Protein AF-A0A7J7JLI8-F1 (afdb_monomer)

Mean predicted aligned error: 13.3 Å

InterPro domains:
  IPR003103 BAG domain [PF02179] (40-109)
  IPR003103 BAG domain [PS51035] (34-111)
  IPR003103 BAG domain [SM00264] (34-111)
  IPR036533 BAG domain superfamily [G3DSA:1.20.58.120] (8-114)
  IPR039773 Molecular chaperone regulator BAG [PTHR12329] (30-110)

Organism: Bugula neritina (NCBI:txid10212)

Solvent-accessible surface area (backbone atoms only — not comparable to full-atom values): 7300 Å² total; per-residue (Å²): 134,88,81,92,87,87,88,84,90,80,84,88,76,95,72,87,80,83,77,75,88,76,75,72,75,74,77,60,70,66,58,58,53,38,46,51,48,47,52,50,49,41,54,51,46,52,59,50,42,56,49,50,72,68,55,78,57,34,64,87,33,70,63,45,53,49,55,52,52,52,48,52,52,45,49,57,56,54,68,70,53,69,44,92,85,40,62,68,45,47,50,53,46,50,54,43,50,54,50,46,51,51,46,53,54,51,41,52,52,48,16,50,59,45,49,65,73,75,117

pLDDT: mean 78.74, std 17.45, range [41.69, 94.81]

Structure (mmCIF, N/CA/C/O backbone):
data_AF-A0A7J7JLI8-F1
#
_entry.id   AF-A0A7J7JLI8-F1
#
loop_
_atom_site.group_PDB
_atom_site.id
_atom_site.type_symbol
_atom_site.label_atom_id
_atom_site.label_alt_id
_atom_site.label_comp_id
_atom_site.label_asym_id
_atom_site.label_entity_id
_atom_site.label_seq_id
_atom_site.pdbx_PDB_ins_code
_atom_site.Cartn_x
_atom_site.Cartn_y
_atom_site.Cartn_z
_atom_site.occupancy
_atom_site.B_iso_or_equiv
_atom_site.auth_seq_id
_atom_site.auth_comp_id
_atom_site.auth_asym_id
_atom_site.auth_atom_id
_atom_site.pdbx_PDB_model_num
ATOM 1 N N . MET A 1 1 ? 28.205 -55.050 -54.079 1.00 43.22 1 MET A N 1
ATOM 2 C CA . MET A 1 1 ? 29.649 -55.220 -54.342 1.00 43.22 1 MET A CA 1
ATOM 3 C C . MET A 1 1 ? 30.210 -53.817 -54.492 1.00 43.22 1 MET A C 1
ATOM 5 O O . MET A 1 1 ? 29.745 -53.117 -55.373 1.00 43.22 1 MET A O 1
ATOM 9 N N . SER A 1 2 ? 30.802 -53.282 -53.419 1.00 45.66 2 SER A N 1
ATOM 10 C CA . SER A 1 2 ? 32.260 -53.042 -53.308 1.00 45.66 2 SER A CA 1
ATOM 11 C C . SER A 1 2 ? 32.659 -51.844 -54.190 1.00 45.66 2 SER A C 1
ATOM 13 O O . SER A 1 2 ? 32.397 -51.872 -55.378 1.00 45.66 2 SER A O 1
ATOM 15 N N . THR A 1 3 ? 33.231 -50.742 -53.711 1.00 51.56 3 THR A N 1
ATOM 16 C CA . THR A 1 3 ? 34.289 -50.604 -52.705 1.00 51.56 3 THR A CA 1
ATOM 17 C C . THR A 1 3 ? 34.315 -49.184 -52.135 1.00 51.56 3 THR A C 1
ATOM 19 O O . THR A 1 3 ? 34.326 -48.207 -52.879 1.00 51.56 3 THR A O 1
ATOM 22 N N . ASN A 1 4 ? 34.414 -49.096 -50.810 1.00 49.09 4 ASN A N 1
ATOM 23 C CA . ASN A 1 4 ? 34.958 -47.953 -50.086 1.00 49.09 4 ASN A CA 1
ATOM 24 C C . ASN A 1 4 ? 36.475 -47.886 -50.330 1.00 49.09 4 ASN A C 1
ATOM 26 O O . ASN A 1 4 ? 37.124 -48.919 -50.166 1.00 49.09 4 ASN A O 1
ATOM 30 N N . SER A 1 5 ? 37.030 -46.727 -50.700 1.00 54.22 5 SER A N 1
ATOM 31 C CA . SER A 1 5 ? 38.465 -46.393 -50.586 1.00 54.22 5 SER A CA 1
ATOM 32 C C . SER A 1 5 ? 38.720 -44.937 -50.994 1.00 54.22 5 SER A C 1
ATOM 34 O O . SER A 1 5 ? 38.726 -44.639 -52.184 1.00 54.22 5 SER A O 1
ATOM 36 N N . HIS A 1 6 ? 38.983 -44.047 -50.037 1.00 49.59 6 HIS A N 1
ATOM 37 C CA . HIS A 1 6 ? 40.325 -43.479 -49.840 1.00 49.59 6 HIS A CA 1
ATOM 38 C C . HIS A 1 6 ? 40.337 -42.438 -48.717 1.00 49.59 6 HIS A C 1
ATOM 40 O O . HIS A 1 6 ? 39.512 -41.534 -48.646 1.00 49.59 6 HIS A O 1
ATOM 46 N N . GLN A 1 7 ? 41.326 -42.618 -47.853 1.00 56.62 7 GLN A N 1
ATOM 47 C CA . GLN A 1 7 ? 41.725 -41.779 -46.739 1.00 56.62 7 GLN A CA 1
ATOM 48 C C . GLN A 1 7 ? 42.901 -40.896 -47.161 1.00 56.62 7 GLN A C 1
ATOM 50 O O . GLN A 1 7 ? 43.808 -41.428 -47.785 1.00 56.62 7 GLN A O 1
ATOM 55 N N . THR A 1 8 ? 42.898 -39.624 -46.753 1.00 53.34 8 THR A N 1
ATOM 56 C CA . THR A 1 8 ? 43.996 -38.780 -46.208 1.00 53.34 8 THR A CA 1
ATOM 57 C C . THR A 1 8 ? 43.318 -37.443 -45.834 1.00 53.34 8 THR A C 1
ATOM 59 O O . THR A 1 8 ? 42.377 -37.041 -46.504 1.00 53.34 8 THR A O 1
ATOM 62 N N . GLY A 1 9 ? 43.567 -36.722 -44.742 1.00 48.16 9 GLY A N 1
ATOM 63 C CA . GLY A 1 9 ? 44.773 -36.484 -43.959 1.00 48.16 9 GLY A CA 1
ATOM 64 C C . GLY A 1 9 ? 45.017 -34.965 -43.961 1.00 48.16 9 GLY A C 1
ATOM 65 O O . GLY A 1 9 ? 45.361 -34.432 -45.010 1.00 48.16 9 GLY A O 1
ATOM 66 N N . HIS A 1 10 ? 44.769 -34.289 -42.834 1.00 48.19 10 HIS A N 1
ATOM 67 C CA . HIS A 1 10 ? 45.325 -32.986 -42.400 1.00 48.19 10 HIS A CA 1
ATOM 68 C C . HIS A 1 10 ? 44.696 -32.687 -41.028 1.00 48.19 10 HIS A C 1
ATOM 70 O O . HIS A 1 10 ? 43.476 -32.641 -40.910 1.00 48.19 10 HIS A O 1
ATOM 76 N N . GLU A 1 11 ? 45.424 -32.839 -39.923 1.00 41.69 11 GLU A N 1
ATOM 77 C CA . GLU A 1 11 ? 46.405 -31.896 -39.352 1.00 41.69 11 GLU A CA 1
ATOM 78 C C . GLU A 1 11 ? 45.767 -30.597 -38.852 1.00 41.69 11 GLU A C 1
ATOM 80 O O . GLU A 1 11 ? 44.957 -29.960 -39.518 1.00 41.69 11 GLU A O 1
ATOM 85 N N . GLY A 1 12 ? 46.075 -30.298 -37.591 1.00 52.94 12 GLY A N 1
ATOM 86 C CA . GLY A 1 12 ? 45.293 -29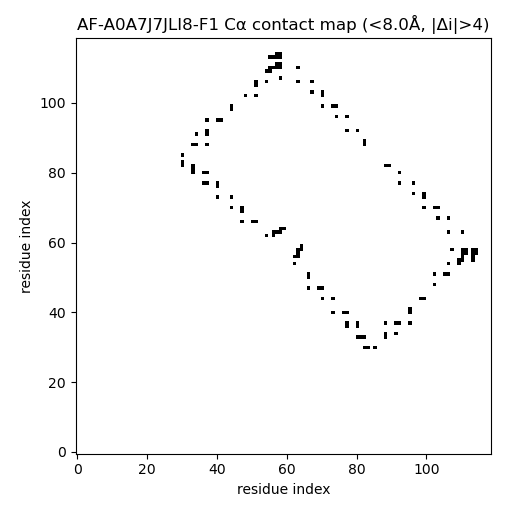.415 -36.751 1.00 52.94 12 GLY A CA 1
ATOM 87 C C . GLY A 1 12 ? 45.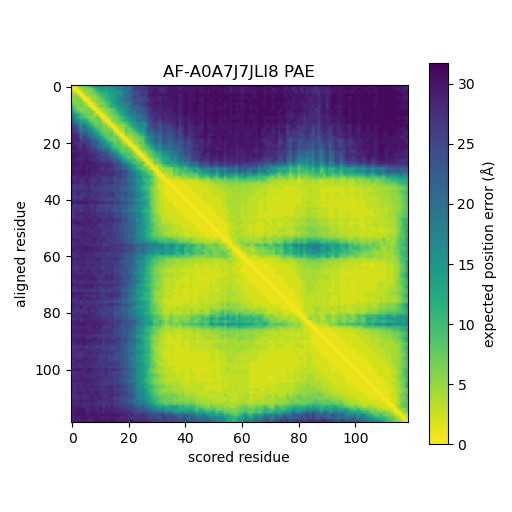495 -27.937 -37.026 1.00 52.94 12 GLY A C 1
ATOM 88 O O . GLY A 1 12 ? 46.573 -27.492 -37.398 1.00 52.94 12 GLY A O 1
ATOM 89 N N . THR A 1 13 ? 44.473 -27.175 -36.664 1.00 50.97 13 THR A N 1
ATOM 90 C CA . THR A 1 13 ? 44.632 -25.821 -36.148 1.00 50.97 13 THR A CA 1
ATOM 91 C C . THR A 1 13 ? 43.642 -25.654 -35.006 1.00 50.97 13 THR A C 1
ATOM 93 O O . THR A 1 13 ? 42.433 -25.555 -35.210 1.00 50.97 13 THR A O 1
ATOM 96 N N . ALA A 1 14 ? 44.166 -25.657 -33.783 1.00 58.16 14 ALA A N 1
ATOM 97 C CA . ALA A 1 14 ? 43.547 -24.899 -32.719 1.00 58.16 14 ALA A CA 1
ATOM 98 C C . ALA A 1 14 ? 43.646 -23.428 -33.137 1.00 58.16 14 ALA A C 1
ATOM 100 O O . ALA A 1 14 ? 44.741 -22.874 -33.139 1.00 58.16 14 ALA A O 1
ATOM 101 N N . ASP A 1 15 ? 42.530 -22.825 -33.534 1.00 45.28 15 ASP A N 1
ATOM 102 C CA . ASP A 1 15 ? 42.423 -21.374 -33.610 1.00 45.28 15 ASP A CA 1
ATOM 103 C C . ASP A 1 15 ? 41.055 -20.920 -33.094 1.00 45.28 15 ASP A C 1
ATOM 105 O O . ASP A 1 15 ? 40.007 -21.116 -33.703 1.00 45.28 15 ASP A O 1
ATOM 109 N N . SER A 1 16 ? 41.102 -20.409 -31.869 1.00 60.69 16 SER A N 1
ATOM 110 C CA . SER A 1 16 ? 40.588 -19.093 -31.506 1.00 60.69 16 SER A CA 1
ATOM 111 C C . SER A 1 16 ? 39.290 -18.642 -32.183 1.00 60.69 16 SER A C 1
ATOM 113 O O . SER A 1 16 ? 39.271 -17.946 -33.189 1.00 60.69 16 SER A O 1
ATOM 115 N N . SER A 1 17 ? 38.172 -18.879 -31.509 1.00 57.72 17 SER A N 1
ATOM 116 C CA . SER A 1 17 ? 37.056 -17.926 -31.522 1.00 57.72 17 SER A CA 1
ATOM 117 C C . SER A 1 17 ? 36.497 -17.800 -30.110 1.00 57.72 17 SER A C 1
ATOM 119 O O . SER A 1 17 ? 35.321 -17.999 -29.828 1.00 57.72 17 SER A O 1
ATOM 121 N N . SER A 1 18 ? 37.404 -17.463 -29.194 1.00 54.00 18 SER A N 1
ATOM 122 C CA . SER A 1 18 ? 37.072 -16.528 -28.131 1.00 54.00 18 SER A CA 1
ATOM 123 C C . SER A 1 18 ? 36.718 -15.224 -28.834 1.00 54.00 18 SER A C 1
ATOM 125 O O . SER A 1 18 ? 37.589 -14.686 -29.503 1.00 54.00 18 SER A O 1
ATOM 127 N N . LEU A 1 19 ? 35.480 -14.739 -28.742 1.00 51.44 19 LEU A N 1
ATOM 128 C CA . LEU A 1 19 ? 35.216 -13.565 -27.915 1.00 51.44 19 LEU A CA 1
ATOM 129 C C . LEU A 1 19 ? 33.792 -12.993 -28.071 1.00 51.44 19 LEU A C 1
ATOM 131 O O . LEU A 1 19 ? 33.382 -12.496 -29.110 1.00 51.44 19 LEU A O 1
ATOM 135 N N . ARG A 1 20 ? 33.123 -12.986 -26.911 1.00 55.59 20 ARG A N 1
ATOM 136 C CA . ARG A 1 20 ? 32.219 -11.940 -26.415 1.00 55.59 20 ARG A CA 1
ATOM 137 C C . ARG A 1 20 ? 30.790 -11.977 -26.951 1.00 55.59 20 ARG A C 1
ATOM 139 O O . ARG A 1 20 ? 30.400 -11.267 -27.865 1.00 55.59 20 ARG A O 1
ATOM 146 N N . THR A 1 21 ? 29.970 -12.709 -26.199 1.00 50.12 21 THR A N 1
ATOM 147 C CA . THR A 1 21 ? 28.639 -12.245 -25.805 1.00 50.12 21 THR A CA 1
ATOM 148 C C . THR A 1 21 ? 28.750 -10.821 -25.261 1.00 50.12 21 THR A C 1
ATOM 150 O O . THR A 1 21 ? 28.988 -10.610 -24.072 1.00 50.12 21 THR A O 1
ATOM 153 N N . GLU A 1 22 ? 28.592 -9.831 -26.129 1.00 50.19 22 GLU A N 1
ATOM 154 C CA . GLU A 1 22 ? 28.206 -8.490 -25.711 1.00 50.19 22 GLU A CA 1
ATOM 155 C C . GLU A 1 22 ? 26.700 -8.496 -25.440 1.00 50.19 22 GLU A C 1
ATOM 157 O O . GLU A 1 22 ? 25.908 -7.892 -26.154 1.00 50.19 22 GLU A O 1
ATOM 162 N N . SER A 1 23 ? 26.298 -9.160 -24.350 1.00 49.44 23 SER A N 1
ATOM 163 C CA . SER A 1 23 ? 25.187 -8.635 -23.559 1.00 49.44 23 SER A CA 1
ATOM 164 C C . SER A 1 23 ? 25.741 -7.412 -22.848 1.00 49.44 23 SER A C 1
ATOM 166 O O . SER A 1 23 ? 26.141 -7.460 -21.687 1.00 49.44 23 SER A O 1
ATOM 168 N N . GLY A 1 24 ? 25.839 -6.318 -23.603 1.00 47.44 24 GLY A N 1
ATOM 169 C CA . GLY A 1 24 ? 25.922 -4.988 -23.042 1.00 47.44 24 GLY A CA 1
ATOM 170 C C . GLY A 1 24 ? 24.616 -4.743 -22.309 1.00 47.44 24 GLY A C 1
ATOM 171 O O . GLY A 1 24 ? 23.676 -4.191 -22.875 1.00 47.44 24 GLY A O 1
ATOM 172 N N . SER A 1 25 ? 24.552 -5.184 -21.053 1.00 51.44 25 SER A N 1
ATOM 173 C CA . SER A 1 25 ? 23.662 -4.615 -20.053 1.00 51.44 25 SER A CA 1
ATOM 174 C C . SER A 1 25 ? 24.100 -3.162 -19.924 1.00 51.44 25 SER A C 1
ATOM 176 O O . SER A 1 25 ? 24.971 -2.819 -19.128 1.00 51.44 25 SER A O 1
ATOM 178 N N . ASN A 1 26 ? 23.595 -2.325 -20.828 1.00 53.56 26 ASN A N 1
ATOM 179 C CA . ASN A 1 26 ? 23.722 -0.889 -20.750 1.00 53.56 26 ASN A CA 1
ATOM 180 C C . ASN A 1 26 ? 22.997 -0.501 -19.466 1.00 53.56 26 ASN A C 1
ATOM 182 O O . ASN A 1 26 ? 21.769 -0.461 -19.427 1.00 53.56 26 ASN A O 1
ATOM 186 N N . VAL A 1 27 ? 23.775 -0.360 -18.399 1.00 52.91 27 VAL A N 1
ATOM 187 C CA . VAL A 1 27 ? 23.322 -0.015 -17.060 1.00 52.91 27 VAL A CA 1
ATOM 188 C C . VAL A 1 27 ? 22.653 1.355 -17.106 1.00 52.91 27 VAL A C 1
ATOM 190 O O . VAL A 1 27 ? 23.275 2.391 -16.898 1.00 52.91 27 VAL A O 1
ATOM 193 N N . SER A 1 28 ? 21.347 1.351 -17.366 1.00 55.69 28 SER A N 1
ATOM 194 C CA . SER A 1 28 ? 20.431 2.369 -16.859 1.00 55.69 28 SER A CA 1
ATOM 195 C C . SER A 1 28 ? 20.250 2.112 -15.362 1.00 55.69 28 SER A C 1
ATOM 197 O O . SER A 1 28 ? 19.211 1.641 -14.907 1.00 55.69 28 SER A O 1
ATOM 199 N N . ASP A 1 29 ? 21.315 2.397 -14.615 1.00 54.84 29 ASP A N 1
ATOM 200 C CA . ASP A 1 29 ? 21.492 2.206 -13.167 1.00 54.84 29 ASP A 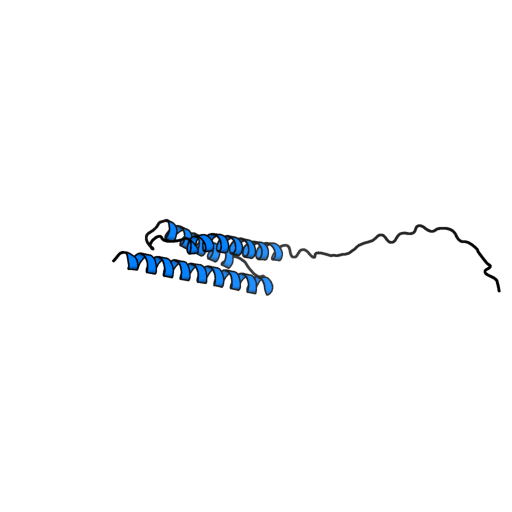CA 1
ATOM 201 C C . ASP A 1 29 ? 20.365 2.847 -12.322 1.00 54.84 29 ASP A C 1
ATOM 203 O O . ASP A 1 29 ? 20.040 2.386 -11.232 1.00 54.84 29 ASP A O 1
ATOM 207 N N . GLY A 1 30 ? 19.665 3.852 -12.860 1.00 59.06 30 GLY A N 1
ATOM 208 C CA . GLY A 1 30 ? 18.514 4.473 -12.195 1.00 59.06 30 GLY A CA 1
ATOM 209 C C . GLY A 1 30 ? 17.191 3.697 -12.301 1.00 59.06 30 GLY A C 1
ATOM 210 O O . GLY A 1 30 ? 16.372 3.756 -11.385 1.00 59.06 30 GLY A O 1
ATOM 211 N N . SER A 1 31 ? 16.956 2.965 -13.395 1.00 63.47 31 SER A N 1
ATOM 212 C CA . SER A 1 31 ? 15.652 2.333 -13.669 1.00 63.47 31 SER A CA 1
ATOM 213 C C . SER A 1 31 ? 15.411 1.090 -12.810 1.00 63.47 31 SER A C 1
ATOM 215 O O . SER A 1 31 ? 14.288 0.842 -12.364 1.00 63.47 31 SER A O 1
ATOM 217 N N . GLU A 1 32 ? 16.472 0.326 -12.544 1.00 69.62 32 GLU A N 1
ATOM 218 C CA . GLU A 1 32 ? 16.408 -0.899 -11.741 1.00 69.62 32 GLU A CA 1
ATOM 219 C C . GLU A 1 32 ? 16.072 -0.587 -10.274 1.00 69.62 32 GLU A C 1
ATOM 221 O O . GLU A 1 32 ? 15.239 -1.262 -9.669 1.00 69.62 32 GLU A O 1
ATOM 226 N N . SER A 1 33 ? 16.619 0.510 -9.737 1.00 80.38 33 SER A N 1
ATOM 227 C CA . SER A 1 33 ? 16.345 0.980 -8.373 1.00 80.38 33 SER A CA 1
ATOM 228 C C . SER A 1 33 ? 14.887 1.422 -8.183 1.00 80.38 33 SER A C 1
ATOM 230 O O . SER A 1 33 ? 14.227 1.025 -7.214 1.00 80.38 33 SER A O 1
ATOM 232 N N . SER A 1 34 ? 14.334 2.178 -9.140 1.00 86.81 34 SER A N 1
ATOM 233 C CA . SER A 1 34 ? 12.925 2.593 -9.119 1.00 86.81 34 SER A CA 1
ATOM 234 C C . SER A 1 34 ? 11.977 1.392 -9.162 1.00 86.81 34 SER A C 1
ATOM 236 O O . SER A 1 34 ? 11.039 1.305 -8.366 1.00 86.81 34 SER A O 1
ATOM 238 N N . LEU A 1 35 ? 12.231 0.434 -10.058 1.00 88.06 35 LEU A N 1
ATOM 239 C CA . LEU A 1 35 ? 11.403 -0.764 -10.173 1.00 88.06 35 LEU A CA 1
ATOM 240 C C . LEU A 1 35 ? 11.497 -1.644 -8.919 1.00 88.06 35 LEU A C 1
ATOM 242 O O . LEU A 1 35 ? 10.464 -2.069 -8.396 1.00 88.06 35 LEU A O 1
ATOM 246 N N . ALA A 1 36 ? 12.707 -1.875 -8.404 1.00 89.25 36 ALA A N 1
ATOM 247 C CA . ALA A 1 36 ? 12.926 -2.633 -7.174 1.00 89.25 36 ALA A CA 1
ATOM 248 C C . ALA A 1 36 ? 12.196 -1.998 -5.980 1.00 89.25 36 ALA A C 1
ATOM 250 O O . ALA A 1 36 ? 11.569 -2.704 -5.187 1.00 89.25 36 ALA A O 1
ATOM 251 N N . THR A 1 37 ? 12.199 -0.665 -5.894 1.00 91.38 37 THR A N 1
ATOM 252 C CA . THR A 1 37 ? 11.477 0.079 -4.853 1.00 91.38 37 THR A CA 1
ATOM 253 C C . THR A 1 37 ? 9.969 -0.156 -4.936 1.00 91.38 37 THR A C 1
ATOM 255 O O . THR A 1 37 ? 9.345 -0.464 -3.923 1.00 91.38 37 THR A O 1
ATOM 258 N N . ILE A 1 38 ? 9.374 -0.076 -6.132 1.00 92.44 38 ILE A N 1
ATOM 259 C CA . ILE A 1 38 ? 7.935 -0.327 -6.323 1.00 92.44 38 ILE A CA 1
ATOM 260 C C . ILE A 1 38 ? 7.570 -1.764 -5.937 1.00 92.44 38 ILE A C 1
ATOM 262 O O . ILE A 1 38 ? 6.559 -1.980 -5.271 1.00 92.44 38 ILE A O 1
ATOM 266 N N . ILE A 1 39 ? 8.384 -2.743 -6.342 1.00 92.00 39 ILE A N 1
ATOM 267 C CA . ILE A 1 39 ? 8.160 -4.159 -6.018 1.00 92.00 39 ILE A CA 1
ATOM 268 C C . ILE A 1 39 ? 8.227 -4.379 -4.505 1.00 92.00 39 ILE A C 1
ATOM 270 O O . ILE A 1 39 ? 7.344 -5.025 -3.949 1.00 92.00 39 ILE A O 1
ATOM 274 N N . SER A 1 40 ? 9.230 -3.802 -3.841 1.00 92.44 40 SER A N 1
ATOM 275 C CA . SER A 1 40 ? 9.385 -3.882 -2.387 1.00 92.44 40 SER A CA 1
ATOM 276 C C . SER A 1 40 ? 8.179 -3.279 -1.662 1.00 92.44 40 SER A C 1
ATOM 278 O O . SER A 1 40 ? 7.548 -3.946 -0.847 1.00 92.44 40 SER A O 1
ATOM 280 N N . ILE A 1 41 ? 7.760 -2.070 -2.055 1.00 93.06 41 ILE A N 1
ATOM 281 C CA . ILE A 1 41 ? 6.570 -1.410 -1.501 1.00 93.06 41 ILE A CA 1
ATOM 282 C C . ILE A 1 41 ? 5.313 -2.255 -1.714 1.00 93.06 41 ILE A C 1
ATOM 284 O O . ILE A 1 41 ? 4.479 -2.354 -0.816 1.00 93.06 41 ILE A O 1
ATOM 288 N N . ARG A 1 42 ? 5.159 -2.864 -2.892 1.00 92.50 42 ARG A N 1
ATOM 289 C CA . ARG A 1 42 ? 4.011 -3.724 -3.174 1.00 92.50 42 ARG A CA 1
ATOM 290 C C . ARG A 1 42 ? 4.016 -4.986 -2.313 1.00 92.50 42 ARG A C 1
ATOM 292 O O . ARG A 1 42 ? 2.976 -5.326 -1.763 1.00 92.50 42 ARG A O 1
ATOM 299 N N . SER A 1 43 ? 5.166 -5.636 -2.156 1.00 93.81 43 SER A N 1
ATOM 300 C CA . SER A 1 43 ? 5.301 -6.812 -1.290 1.00 93.81 43 SER A CA 1
ATOM 301 C C . SER A 1 43 ? 5.018 -6.472 0.177 1.00 93.81 43 SER A C 1
ATOM 303 O O . SER A 1 43 ? 4.340 -7.233 0.869 1.00 93.81 43 SER A O 1
ATOM 305 N N . ASP A 1 44 ? 5.499 -5.322 0.654 1.00 92.88 44 ASP A N 1
ATOM 306 C CA . ASP A 1 44 ? 5.178 -4.825 1.992 1.00 92.88 44 ASP A CA 1
ATOM 307 C C . ASP A 1 44 ? 3.671 -4.571 2.127 1.00 92.88 44 ASP A C 1
ATOM 309 O O . ASP A 1 44 ? 3.060 -4.950 3.128 1.00 92.88 44 ASP A O 1
ATOM 313 N N . ALA A 1 45 ? 3.050 -3.984 1.097 1.00 92.31 45 ALA A N 1
ATOM 314 C CA . ALA A 1 45 ? 1.620 -3.724 1.091 1.00 92.31 45 ALA A CA 1
ATOM 315 C C . ALA A 1 45 ? 0.791 -5.013 1.164 1.00 92.31 45 ALA A C 1
ATOM 317 O O . ALA A 1 45 ? -0.187 -5.052 1.902 1.00 92.31 45 ALA A O 1
ATOM 318 N N . GLU A 1 46 ? 1.202 -6.077 0.473 1.00 93.69 46 GLU A N 1
ATOM 319 C CA . GLU A 1 46 ? 0.566 -7.402 0.539 1.00 93.69 46 GLU A CA 1
ATOM 320 C C . GLU A 1 46 ? 0.681 -8.022 1.945 1.00 93.69 46 GLU A C 1
ATOM 322 O O . GLU A 1 46 ? -0.284 -8.575 2.474 1.00 93.69 46 GLU A O 1
ATOM 327 N N . SER A 1 47 ? 1.831 -7.861 2.608 1.00 93.81 47 SER A N 1
ATOM 328 C CA . SER A 1 47 ? 2.022 -8.304 3.998 1.00 93.81 47 SER A CA 1
ATOM 329 C C . SER A 1 47 ? 1.106 -7.559 4.976 1.00 93.81 47 SER A C 1
ATOM 331 O O . SER A 1 47 ? 0.502 -8.160 5.869 1.00 93.81 47 SER A O 1
ATOM 333 N N . ILE A 1 48 ? 0.959 -6.242 4.801 1.00 91.38 48 ILE A N 1
ATOM 334 C CA . ILE A 1 48 ? 0.020 -5.437 5.589 1.00 91.38 48 ILE A CA 1
ATOM 335 C C . ILE A 1 48 ? -1.429 -5.797 5.245 1.00 91.38 48 ILE A C 1
ATOM 337 O O . ILE A 1 48 ? -2.246 -5.894 6.156 1.00 91.38 48 ILE A O 1
ATOM 341 N N . HIS A 1 49 ? -1.747 -6.069 3.980 1.00 90.88 49 HIS A N 1
ATOM 342 C CA . HIS A 1 49 ? -3.078 -6.496 3.557 1.00 90.88 49 HIS A CA 1
ATOM 343 C C . HIS A 1 49 ? -3.527 -7.771 4.273 1.00 90.88 49 HIS A C 1
ATOM 345 O O . HIS A 1 49 ? -4.624 -7.793 4.820 1.00 90.88 49 HIS A O 1
ATOM 351 N N . GLY A 1 50 ? -2.656 -8.776 4.406 1.00 91.88 50 GLY A N 1
ATOM 352 C CA . GLY A 1 50 ? -2.975 -9.970 5.197 1.00 91.88 50 GLY A CA 1
ATOM 353 C C . GLY A 1 50 ? -3.322 -9.651 6.660 1.00 91.88 50 GLY A C 1
ATOM 354 O O . GLY A 1 50 ? -4.186 -10.292 7.259 1.00 91.88 50 GLY A O 1
ATOM 355 N N . LYS 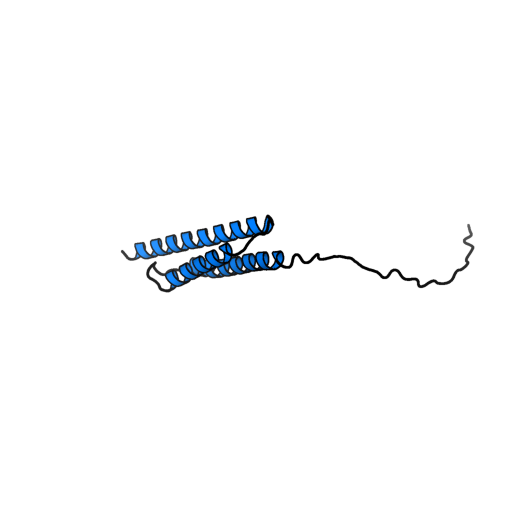A 1 51 ? -2.717 -8.604 7.240 1.00 90.75 51 LYS A N 1
ATOM 356 C CA . LYS A 1 51 ? -3.096 -8.106 8.574 1.00 90.75 51 LYS A CA 1
ATOM 357 C C . LYS A 1 51 ? -4.443 -7.384 8.555 1.00 90.75 51 LYS A C 1
ATOM 359 O O . LYS A 1 51 ? -5.206 -7.550 9.495 1.00 90.75 51 LYS A O 1
ATOM 364 N N . ILE A 1 52 ? -4.761 -6.631 7.500 1.00 88.69 52 ILE A N 1
ATOM 365 C CA . ILE A 1 52 ? -6.083 -6.009 7.295 1.00 88.69 52 ILE A CA 1
ATOM 366 C C . ILE A 1 52 ? -7.168 -7.093 7.143 1.00 88.69 52 ILE A C 1
ATOM 368 O O . ILE A 1 52 ? -8.261 -6.967 7.691 1.00 88.69 52 ILE A O 1
ATOM 372 N N . GLU A 1 53 ? -6.886 -8.207 6.471 1.00 89.00 53 GLU A N 1
ATOM 373 C CA . GLU A 1 53 ? -7.814 -9.341 6.374 1.00 89.00 53 GLU A CA 1
ATOM 374 C C . GLU A 1 53 ? -8.027 -10.039 7.724 1.00 89.00 53 GLU A C 1
ATOM 376 O O . GLU A 1 53 ? -9.162 -10.375 8.069 1.00 89.00 53 GLU A O 1
ATOM 381 N N . ALA A 1 54 ? -6.977 -10.174 8.535 1.00 87.88 54 ALA A N 1
ATOM 382 C CA . ALA A 1 54 ? -7.072 -10.702 9.898 1.00 87.88 54 ALA A CA 1
ATOM 383 C C . ALA A 1 54 ? -7.604 -9.681 10.924 1.00 87.88 54 ALA A C 1
ATOM 385 O O . ALA A 1 54 ? -7.964 -10.059 12.037 1.00 87.88 54 ALA A O 1
ATOM 386 N N . PHE A 1 55 ? -7.663 -8.398 10.565 1.00 87.12 55 PHE A N 1
ATOM 387 C CA . PHE A 1 55 ? -8.084 -7.321 11.451 1.00 87.12 55 PHE A CA 1
ATOM 388 C C . PHE A 1 55 ? -9.552 -7.490 11.857 1.00 87.12 55 PHE A C 1
ATOM 390 O O . PHE A 1 55 ? -10.453 -7.515 11.009 1.00 87.12 55 PHE A O 1
ATOM 397 N N . THR A 1 56 ? -9.773 -7.573 13.169 1.00 82.38 56 THR A N 1
ATOM 398 C CA . THR A 1 56 ? -11.093 -7.628 13.817 1.00 82.38 56 THR A CA 1
ATOM 399 C C . THR A 1 56 ? -11.269 -6.534 14.875 1.00 82.38 56 THR A C 1
ATOM 401 O O . THR A 1 56 ? -12.215 -6.570 15.662 1.00 82.38 56 THR A O 1
ATOM 404 N N . SER A 1 57 ? -10.345 -5.581 14.948 1.00 81.50 57 SER A N 1
ATOM 405 C CA . SER A 1 57 ? -10.397 -4.489 15.919 1.00 81.50 57 SER A CA 1
ATOM 406 C C . SER A 1 57 ? -11.264 -3.323 15.393 1.00 81.50 57 SER A C 1
ATOM 408 O O . SER A 1 57 ? -11.600 -3.272 14.216 1.00 81.50 57 SER A O 1
ATOM 410 N N . GLY A 1 58 ? -11.668 -2.376 16.245 1.00 79.62 58 GLY A N 1
ATOM 411 C CA . GLY A 1 58 ? -12.402 -1.170 15.809 1.00 79.62 58 GLY A CA 1
ATOM 412 C C . GLY A 1 58 ? -11.483 -0.050 15.292 1.00 79.62 58 GLY A C 1
ATOM 413 O O . GLY A 1 58 ? -10.268 -0.092 15.514 1.00 79.62 58 GLY A O 1
ATOM 414 N N . LYS A 1 59 ? -12.054 1.000 14.678 1.00 81.69 59 LYS A N 1
ATOM 415 C CA . LYS A 1 59 ? -11.319 2.161 14.111 1.00 81.69 59 LYS A CA 1
ATOM 416 C C . LYS A 1 59 ? -10.449 2.911 15.131 1.00 81.69 59 LYS A C 1
ATOM 418 O O . LYS A 1 59 ? -9.401 3.457 14.795 1.00 81.69 59 LYS A O 1
ATOM 423 N N . SER A 1 60 ? -10.827 2.887 16.409 1.00 79.81 60 SER A N 1
ATOM 424 C CA . SER A 1 60 ? -10.027 3.474 17.498 1.00 79.81 60 SER A CA 1
ATOM 425 C C . SER A 1 60 ? -8.852 2.607 17.978 1.00 79.81 60 SER A C 1
ATOM 427 O O . SER A 1 60 ? -8.050 3.063 18.800 1.00 79.81 60 SER A O 1
ATOM 429 N N . SER A 1 61 ? -8.710 1.373 17.482 1.00 87.38 61 SER A N 1
ATOM 430 C CA . SER A 1 61 ? -7.613 0.487 17.874 1.00 87.38 61 SER A CA 1
ATOM 431 C C . SER A 1 61 ? -6.260 1.011 17.391 1.00 87.38 61 SER A C 1
ATOM 433 O O . SER A 1 61 ? -6.125 1.567 16.301 1.00 87.38 61 SER A O 1
ATOM 435 N N . LYS A 1 62 ? -5.215 0.774 18.193 1.00 88.38 62 LYS A N 1
ATOM 436 C CA . LYS A 1 62 ? -3.823 1.040 17.793 1.00 88.38 62 LYS A CA 1
ATOM 437 C C . LYS A 1 62 ? -3.445 0.278 16.525 1.00 88.38 62 LYS A C 1
ATOM 439 O O . LYS A 1 62 ? -2.628 0.762 15.752 1.00 88.38 62 LYS A O 1
ATOM 444 N N . GLU A 1 63 ? -4.050 -0.888 16.323 1.00 88.44 63 GLU A N 1
ATOM 445 C CA . GLU A 1 63 ? -3.823 -1.720 15.149 1.00 88.44 63 GLU A CA 1
ATOM 446 C C . GLU A 1 63 ? -4.322 -1.037 13.872 1.00 88.44 63 GLU A C 1
ATOM 448 O O . GLU A 1 63 ? -3.562 -0.948 12.916 1.00 88.44 63 GLU A O 1
ATOM 453 N N . TYR A 1 64 ? -5.526 -0.450 13.889 1.00 90.19 64 TYR A N 1
ATOM 454 C CA . TYR A 1 64 ? -6.057 0.316 12.755 1.00 90.19 64 TYR A CA 1
ATOM 455 C C . TYR A 1 64 ? -5.110 1.457 12.380 1.00 90.19 64 TYR A C 1
ATOM 457 O O . TYR A 1 64 ? -4.653 1.543 11.244 1.00 90.19 64 TYR A O 1
ATOM 465 N N . LYS A 1 65 ? -4.743 2.282 13.371 1.00 91.19 65 LYS A N 1
ATOM 466 C CA . LYS A 1 65 ? -3.855 3.437 13.170 1.00 91.19 65 LYS A CA 1
ATOM 467 C C . LYS A 1 65 ? -2.493 3.024 12.618 1.00 91.19 65 LYS A C 1
ATOM 469 O O . LYS A 1 65 ? -1.953 3.704 11.757 1.00 91.19 65 LYS A O 1
ATOM 474 N N . TYR A 1 66 ? -1.944 1.908 13.099 1.00 92.69 66 TYR A N 1
ATOM 475 C CA . TYR A 1 66 ? -0.679 1.377 12.604 1.00 92.69 66 TYR A CA 1
ATOM 476 C C . TYR A 1 66 ? -0.783 0.905 11.148 1.00 92.69 66 TYR A C 1
ATOM 478 O O . TYR A 1 66 ? 0.073 1.252 10.337 1.00 92.69 66 TYR A O 1
ATOM 486 N N . LEU A 1 67 ? -1.820 0.131 10.806 1.00 92.38 67 LEU A N 1
ATOM 487 C CA . LEU A 1 67 ? -2.028 -0.365 9.442 1.00 92.38 67 LEU A CA 1
ATOM 488 C C . LEU A 1 67 ? -2.236 0.800 8.462 1.00 92.38 67 LEU A C 1
ATOM 490 O O . LEU A 1 67 ? -1.582 0.842 7.420 1.00 92.38 67 LEU A O 1
ATOM 494 N N . GLU A 1 68 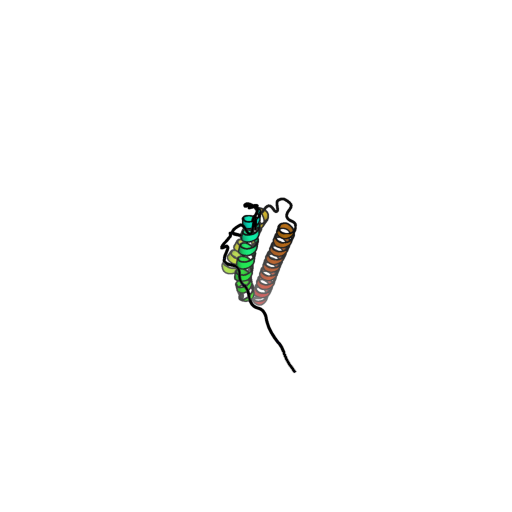? -3.065 1.777 8.831 1.00 91.88 68 GLU A N 1
ATOM 495 C CA . GLU A 1 68 ? 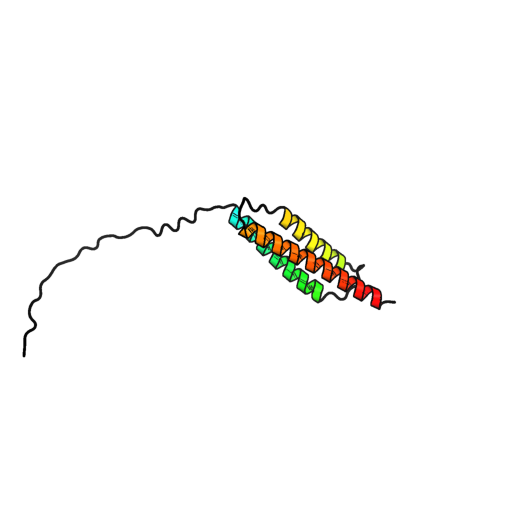-3.316 2.998 8.058 1.00 91.88 68 GLU A CA 1
ATOM 496 C C . GLU A 1 68 ? -2.032 3.820 7.861 1.00 91.88 68 GLU A C 1
ATOM 498 O O . GLU A 1 68 ? -1.675 4.153 6.729 1.00 91.88 68 GLU A O 1
ATOM 503 N N . GLU A 1 69 ? -1.270 4.081 8.930 1.00 94.38 69 GLU A N 1
ATOM 504 C CA . GLU A 1 69 ? -0.014 4.835 8.837 1.00 94.38 69 GLU A CA 1
ATOM 505 C C . GLU A 1 69 ? 1.012 4.127 7.937 1.00 94.38 69 GLU A C 1
ATOM 507 O O . GLU A 1 69 ? 1.699 4.779 7.146 1.00 94.38 69 GLU A O 1
ATOM 512 N N . MET A 1 70 ? 1.120 2.795 8.018 1.00 93.81 70 MET A N 1
ATOM 513 C CA . MET A 1 70 ? 2.021 2.029 7.151 1.00 93.81 70 MET A CA 1
ATOM 514 C C . MET A 1 70 ? 1.616 2.138 5.681 1.00 93.81 70 MET A C 1
ATOM 516 O O . MET A 1 70 ? 2.469 2.436 4.844 1.00 93.81 70 MET A O 1
ATOM 520 N N . MET A 1 71 ? 0.330 1.989 5.360 1.00 92.75 71 MET A N 1
ATOM 521 C CA . MET A 1 71 ? -0.182 2.166 3.996 1.00 92.75 71 MET A CA 1
ATOM 522 C C . MET A 1 71 ? 0.102 3.577 3.454 1.00 92.75 71 MET A C 1
ATOM 524 O O . MET A 1 71 ? 0.635 3.720 2.351 1.00 92.75 71 MET A O 1
ATOM 528 N N . ILE A 1 72 ? -0.158 4.625 4.244 1.00 93.62 72 ILE A N 1
ATOM 529 C CA . ILE A 1 72 ? 0.123 6.018 3.855 1.00 93.62 72 ILE A CA 1
ATOM 530 C C 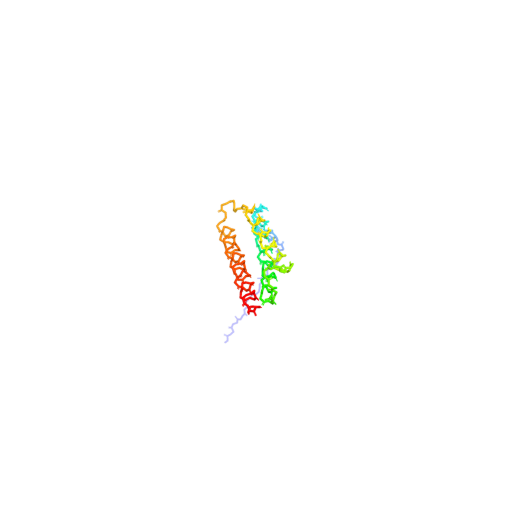. ILE A 1 72 ? 1.628 6.232 3.642 1.00 93.62 72 ILE A C 1
ATOM 532 O O . ILE A 1 72 ? 2.046 6.847 2.660 1.00 93.62 72 ILE A O 1
ATOM 536 N N . ARG A 1 73 ? 2.473 5.672 4.515 1.00 94.12 73 ARG A N 1
ATOM 537 C CA . ARG A 1 73 ? 3.935 5.742 4.376 1.00 94.12 73 ARG A CA 1
ATOM 538 C C . ARG A 1 73 ? 4.414 5.074 3.088 1.00 94.12 73 ARG A C 1
ATOM 540 O O . ARG A 1 73 ? 5.330 5.586 2.442 1.00 94.12 73 ARG A O 1
ATOM 547 N N . HIS A 1 74 ? 3.813 3.948 2.712 1.00 92.19 74 HIS A N 1
ATOM 548 C CA . HIS A 1 74 ? 4.092 3.271 1.451 1.00 92.19 74 HIS A CA 1
ATOM 549 C C . HIS A 1 74 ? 3.681 4.121 0.242 1.00 92.19 74 HIS A C 1
ATOM 551 O O . HIS A 1 74 ? 4.474 4.229 -0.691 1.00 92.19 74 HIS A O 1
ATOM 557 N N . LEU A 1 75 ? 2.529 4.805 0.287 1.00 92.31 75 LEU A N 1
ATOM 558 C CA . LEU A 1 75 ? 2.118 5.756 -0.756 1.00 92.31 75 LEU A CA 1
ATOM 559 C C . LEU A 1 75 ? 3.104 6.916 -0.909 1.00 92.31 75 LEU A C 1
ATOM 561 O O . LEU A 1 75 ? 3.520 7.199 -2.027 1.00 92.31 75 LEU A O 1
ATOM 565 N N . CYS A 1 76 ? 3.532 7.550 0.188 1.00 92.44 76 CYS A N 1
ATOM 566 C CA . CYS A 1 76 ? 4.503 8.648 0.117 1.00 92.44 76 CYS A CA 1
ATOM 567 C C . CYS A 1 76 ? 5.839 8.203 -0.495 1.00 92.44 76 CYS A C 1
ATOM 569 O O . CYS A 1 76 ? 6.409 8.908 -1.324 1.00 92.44 76 CYS A O 1
ATOM 571 N N . LYS A 1 77 ? 6.339 7.018 -0.116 1.00 91.12 77 LYS A N 1
ATOM 572 C CA . LYS A 1 77 ? 7.553 6.451 -0.723 1.00 91.12 77 LYS A CA 1
ATOM 573 C C . LYS A 1 77 ? 7.350 6.178 -2.211 1.00 91.12 77 LYS A C 1
ATOM 575 O O . LYS A 1 77 ? 8.220 6.499 -3.012 1.00 91.12 77 LYS A O 1
ATOM 580 N N . LEU A 1 78 ? 6.206 5.610 -2.577 1.00 90.81 78 LEU A N 1
ATOM 581 C CA . LEU A 1 78 ? 5.876 5.268 -3.955 1.00 90.81 78 LEU A CA 1
ATOM 582 C C . LEU A 1 78 ? 5.733 6.507 -4.851 1.00 90.81 78 LEU A C 1
ATOM 584 O O . LEU A 1 78 ? 6.140 6.465 -6.009 1.00 90.81 78 LEU A O 1
ATOM 588 N N . ASP A 1 79 ? 5.198 7.604 -4.313 1.00 88.94 79 ASP A N 1
ATOM 589 C CA . ASP A 1 79 ? 5.060 8.884 -5.018 1.00 88.94 79 ASP A CA 1
ATOM 590 C C . ASP A 1 79 ? 6.423 9.518 -5.335 1.00 88.94 79 ASP A C 1
ATOM 592 O O . ASP A 1 79 ? 6.617 10.066 -6.418 1.00 88.94 79 ASP A O 1
ATOM 596 N N . SER A 1 80 ? 7.408 9.336 -4.447 1.00 89.12 80 SER A N 1
ATOM 597 C CA . SER A 1 80 ? 8.783 9.794 -4.682 1.00 89.12 80 SER A CA 1
ATOM 598 C C . SER A 1 80 ? 9.530 9.018 -5.777 1.00 89.12 80 SER A C 1
ATOM 600 O O . SER A 1 80 ? 10.582 9.464 -6.228 1.00 89.12 80 SER A O 1
ATOM 602 N N . VAL A 1 81 ? 9.008 7.867 -6.227 1.00 88.12 81 VAL A N 1
ATOM 603 C CA . VAL A 1 81 ? 9.634 7.073 -7.292 1.00 88.12 81 VAL A CA 1
ATOM 604 C C . VAL A 1 81 ? 9.338 7.694 -8.652 1.00 88.12 81 VAL A C 1
ATOM 606 O O . VAL A 1 81 ? 8.208 7.652 -9.154 1.00 88.12 81 VAL A O 1
ATOM 609 N N . GLU A 1 82 ? 10.378 8.216 -9.292 1.00 85.56 82 GLU A N 1
ATOM 610 C CA . GLU A 1 82 ? 10.309 8.747 -10.648 1.00 85.56 82 GLU A CA 1
ATOM 611 C C . GLU A 1 82 ? 10.432 7.634 -11.693 1.00 85.56 82 GLU A C 1
ATOM 613 O O . GLU A 1 82 ? 11.266 6.731 -11.598 1.00 85.56 82 GLU A O 1
ATOM 618 N N . ALA A 1 83 ? 9.590 7.712 -12.726 1.00 82.12 83 ALA A N 1
ATOM 619 C CA . ALA A 1 83 ? 9.600 6.743 -13.815 1.00 82.12 83 ALA A CA 1
ATOM 620 C C . ALA A 1 83 ? 10.576 7.096 -14.947 1.00 82.12 83 ALA A C 1
ATOM 622 O O . ALA A 1 83 ? 10.820 6.253 -15.794 1.00 82.12 83 ALA A O 1
ATOM 623 N N . ASN A 1 84 ? 11.114 8.323 -15.003 1.00 83.31 84 ASN A N 1
ATOM 624 C CA . ASN A 1 84 ? 12.106 8.765 -16.002 1.00 83.31 84 ASN A CA 1
ATOM 625 C C . ASN A 1 84 ? 11.776 8.416 -17.472 1.00 83.31 84 ASN A C 1
ATOM 627 O O . ASN A 1 84 ? 12.668 8.230 -18.293 1.00 83.31 84 ASN A O 1
ATOM 631 N N . GLY A 1 85 ? 10.484 8.345 -17.814 1.00 81.56 85 GLY A N 1
ATOM 632 C CA . GLY A 1 85 ? 10.007 7.985 -19.155 1.00 81.56 85 GLY A CA 1
ATOM 633 C C . GLY A 1 85 ? 9.762 6.488 -19.382 1.00 81.56 85 GLY A C 1
ATOM 634 O O . GLY A 1 85 ? 9.247 6.126 -20.434 1.00 81.56 85 GLY A O 1
ATOM 635 N N . ASP A 1 86 ? 10.051 5.634 -18.401 1.00 87.31 86 ASP A N 1
ATOM 636 C CA . ASP A 1 86 ? 9.769 4.201 -18.436 1.00 87.31 86 ASP A CA 1
ATOM 637 C C . ASP A 1 86 ? 8.280 3.929 -18.161 1.00 87.31 86 ASP A C 1
ATOM 639 O O . ASP A 1 86 ? 7.738 4.188 -17.077 1.00 87.31 86 ASP A O 1
ATOM 643 N N . GLU A 1 87 ? 7.589 3.414 -19.175 1.00 88.44 87 GLU A N 1
ATOM 644 C CA . GLU A 1 87 ? 6.169 3.097 -19.087 1.00 88.44 87 GLU A CA 1
ATOM 645 C C . GLU A 1 87 ? 5.885 1.914 -18.154 1.00 88.44 87 GLU A C 1
ATOM 647 O O . GLU A 1 87 ? 4.884 1.939 -17.437 1.00 88.44 87 GLU A O 1
ATOM 652 N N . ALA A 1 88 ? 6.776 0.922 -18.077 1.00 87.31 88 ALA A N 1
ATOM 653 C CA . ALA A 1 88 ? 6.605 -0.210 -17.173 1.00 87.31 88 ALA A CA 1
ATOM 654 C C . ALA A 1 88 ? 6.644 0.256 -15.712 1.00 87.31 88 ALA A C 1
ATOM 656 O O . ALA A 1 88 ? 5.788 -0.138 -14.917 1.00 87.31 88 ALA A O 1
ATOM 657 N N . ILE A 1 89 ? 7.569 1.159 -15.372 1.00 89.56 89 ILE A N 1
ATOM 658 C CA . ILE A 1 89 ? 7.649 1.767 -14.035 1.00 89.56 89 ILE A CA 1
ATOM 659 C C . ILE A 1 89 ? 6.390 2.594 -13.745 1.00 89.56 89 ILE A C 1
ATOM 661 O O . ILE A 1 89 ? 5.815 2.470 -12.661 1.00 89.56 89 ILE A O 1
ATOM 665 N N . ARG A 1 90 ? 5.891 3.384 -14.711 1.00 90.56 90 ARG A N 1
ATOM 666 C CA . ARG A 1 90 ? 4.624 4.130 -14.553 1.00 90.56 90 ARG A CA 1
ATOM 667 C C . ARG A 1 90 ? 3.436 3.216 -14.262 1.00 90.56 90 ARG A C 1
ATOM 669 O O . ARG A 1 90 ? 2.672 3.514 -13.343 1.00 90.56 90 ARG A O 1
ATOM 676 N N . GLN A 1 91 ? 3.282 2.130 -15.022 1.00 92.00 91 GLN A N 1
ATOM 677 C CA . GLN A 1 91 ? 2.197 1.164 -14.831 1.00 92.00 91 GLN A CA 1
ATOM 678 C C . GLN A 1 91 ? 2.322 0.468 -13.474 1.00 92.00 91 GLN A C 1
ATOM 680 O O . GLN A 1 91 ? 1.389 0.513 -12.679 1.00 92.00 91 GLN A O 1
ATOM 685 N N . LYS A 1 92 ? 3.506 -0.063 -13.138 1.00 91.25 92 LYS A N 1
ATOM 686 C CA . LYS A 1 92 ? 3.758 -0.723 -11.846 1.00 91.25 92 LYS A CA 1
ATOM 687 C C . LYS A 1 92 ? 3.487 0.195 -10.660 1.00 91.25 92 LYS A C 1
ATOM 689 O O . LYS A 1 92 ? 2.875 -0.233 -9.684 1.00 91.25 92 LYS A O 1
ATOM 694 N N . ARG A 1 93 ? 3.902 1.461 -10.749 1.00 92.44 93 ARG A N 1
ATOM 695 C CA . ARG A 1 93 ? 3.626 2.471 -9.724 1.00 92.44 93 ARG A CA 1
ATOM 696 C C . ARG A 1 93 ? 2.123 2.692 -9.574 1.00 92.44 93 ARG A C 1
ATOM 698 O O . ARG A 1 93 ? 1.620 2.654 -8.459 1.00 92.44 93 ARG A O 1
ATOM 705 N N . LYS A 1 94 ? 1.397 2.868 -10.683 1.00 92.56 94 LYS A N 1
ATOM 706 C CA . LYS A 1 94 ? -0.063 3.038 -10.672 1.00 92.56 94 LYS A CA 1
ATOM 707 C C . LYS A 1 94 ? -0.774 1.824 -10.068 1.00 92.56 94 LYS A C 1
ATOM 709 O O . LYS A 1 94 ? -1.650 1.994 -9.226 1.00 92.56 94 LYS A O 1
ATOM 714 N N . ASP A 1 95 ? -0.366 0.617 -10.444 1.00 93.69 95 ASP A N 1
ATOM 715 C CA . ASP A 1 95 ? -0.931 -0.623 -9.912 1.00 93.69 95 ASP A CA 1
ATOM 716 C C . ASP A 1 95 ? -0.686 -0.767 -8.408 1.00 93.69 95 ASP A C 1
ATOM 718 O O . ASP A 1 95 ? -1.572 -1.205 -7.676 1.00 93.69 95 ASP A O 1
ATOM 722 N N . ALA A 1 96 ? 0.507 -0.400 -7.930 1.00 93.06 96 ALA A N 1
ATOM 723 C CA . ALA A 1 96 ? 0.825 -0.394 -6.506 1.00 93.06 96 ALA A CA 1
ATOM 724 C C . ALA A 1 96 ? 0.025 0.678 -5.742 1.00 93.06 96 ALA A C 1
ATOM 726 O O . ALA A 1 96 ? -0.512 0.371 -4.682 1.00 93.06 96 ALA A O 1
ATOM 727 N N . VAL A 1 97 ? -0.145 1.887 -6.297 1.00 93.81 97 VAL A N 1
ATOM 728 C CA . VAL A 1 97 ? -1.006 2.930 -5.704 1.00 93.81 97 VAL A CA 1
ATOM 729 C C . VAL A 1 97 ? -2.445 2.433 -5.584 1.00 93.81 97 VAL A C 1
ATOM 731 O O . VAL A 1 97 ? -3.015 2.490 -4.499 1.00 93.81 97 VAL A O 1
ATOM 734 N N . ASN A 1 98 ? -3.019 1.905 -6.669 1.00 94.81 98 ASN A N 1
ATOM 735 C CA . ASN A 1 98 ? -4.390 1.390 -6.672 1.00 94.81 98 ASN A CA 1
ATOM 736 C C . ASN A 1 98 ? -4.577 0.264 -5.649 1.00 94.81 98 ASN A C 1
ATOM 738 O O . ASN A 1 98 ? -5.596 0.211 -4.966 1.00 94.81 98 ASN A O 1
ATOM 742 N N . TYR A 1 99 ? -3.586 -0.621 -5.525 1.00 93.75 99 TYR A N 1
ATOM 743 C CA . TYR A 1 99 ? -3.622 -1.699 -4.544 1.00 93.75 99 TYR A CA 1
ATOM 744 C C . TYR A 1 99 ? -3.611 -1.168 -3.105 1.00 93.75 99 TYR A C 1
ATOM 746 O O . TYR A 1 99 ? -4.446 -1.578 -2.304 1.00 93.75 99 TYR A O 1
ATOM 754 N N . ILE A 1 100 ? -2.721 -0.221 -2.785 1.00 93.81 100 ILE A N 1
ATOM 755 C CA . ILE A 1 100 ? -2.650 0.373 -1.442 1.00 93.81 100 ILE A CA 1
ATOM 756 C C . ILE A 1 100 ? -3.940 1.135 -1.106 1.00 93.81 100 ILE A C 1
ATOM 758 O O . ILE A 1 100 ? -4.446 0.999 0.004 1.00 93.81 100 ILE A O 1
ATOM 762 N N . GLN A 1 101 ? -4.508 1.882 -2.059 1.00 94.50 101 GLN A N 1
ATOM 763 C CA . GLN A 1 101 ? -5.794 2.564 -1.863 1.00 94.50 101 GLN A CA 1
ATOM 764 C C . GLN A 1 101 ? -6.921 1.566 -1.585 1.00 94.50 101 GLN A C 1
ATOM 766 O O . GLN A 1 101 ? -7.639 1.708 -0.603 1.00 94.50 101 GLN A O 1
ATOM 771 N N . SER A 1 102 ? -6.999 0.479 -2.358 1.00 94.31 102 SER A N 1
ATOM 772 C CA . SER A 1 102 ? -7.980 -0.577 -2.100 1.00 94.31 102 SER A CA 1
ATOM 773 C C . SER A 1 102 ? -7.801 -1.226 -0.721 1.00 94.31 102 SER A C 1
ATOM 775 O O . SER A 1 102 ? -8.784 -1.591 -0.082 1.00 94.31 102 SER A O 1
ATOM 777 N N . CYS A 1 103 ? -6.563 -1.361 -0.238 1.00 91.88 103 CYS A N 1
ATOM 778 C CA . CYS A 1 103 ? -6.296 -1.853 1.112 1.00 91.88 103 CYS A CA 1
ATOM 779 C C . CYS A 1 103 ? -6.783 -0.875 2.190 1.00 91.88 103 CYS A C 1
ATOM 781 O O . CYS A 1 103 ? -7.366 -1.318 3.178 1.00 91.88 103 CYS A O 1
ATOM 783 N N . LEU A 1 104 ? -6.572 0.432 2.002 1.00 92.12 104 LEU A N 1
ATOM 784 C CA . LEU A 1 104 ? -7.080 1.475 2.899 1.00 92.12 104 LEU A CA 1
ATOM 785 C C . LEU A 1 104 ? -8.612 1.469 2.954 1.00 92.12 104 LEU A C 1
ATOM 787 O O . LEU A 1 104 ? -9.171 1.440 4.049 1.00 92.12 104 LEU A O 1
ATOM 791 N N . ASP A 1 105 ? -9.280 1.392 1.801 1.00 93.00 105 ASP A N 1
ATOM 792 C CA . ASP A 1 105 ? -10.744 1.319 1.722 1.00 93.00 105 ASP A CA 1
ATOM 793 C C . ASP A 1 105 ? -11.285 0.085 2.461 1.00 93.00 105 ASP A C 1
ATOM 795 O O . ASP A 1 105 ? -12.254 0.161 3.218 1.00 93.00 105 ASP A O 1
ATOM 799 N N . GLN A 1 106 ? -10.640 -1.072 2.276 1.00 91.69 106 GLN A N 1
ATOM 800 C CA . GLN A 1 106 ? -11.010 -2.304 2.974 1.00 91.69 106 GLN A CA 1
ATOM 801 C C . GLN A 1 106 ? -10.787 -2.205 4.484 1.00 91.69 106 GLN A C 1
ATOM 803 O O . GLN A 1 106 ? -11.617 -2.684 5.258 1.00 91.69 106 GLN A O 1
ATOM 808 N N . LEU A 1 107 ? -9.684 -1.587 4.910 1.00 90.44 107 LEU A N 1
ATOM 809 C CA . LEU A 1 107 ? -9.399 -1.357 6.321 1.00 90.44 107 LEU A CA 1
ATOM 810 C C . LEU A 1 107 ? -10.462 -0.451 6.952 1.00 90.44 107 LEU A C 1
ATOM 812 O O . LEU A 1 107 ? -10.958 -0.775 8.030 1.00 90.44 107 LEU A O 1
ATOM 816 N N . GLU A 1 108 ? -10.853 0.633 6.280 1.00 90.69 108 GLU A N 1
ATOM 817 C CA . GLU A 1 108 ? -11.918 1.521 6.751 1.00 90.69 108 GLU A CA 1
ATOM 818 C C . GLU A 1 108 ? -13.271 0.804 6.812 1.00 90.69 108 GLU A C 1
ATOM 8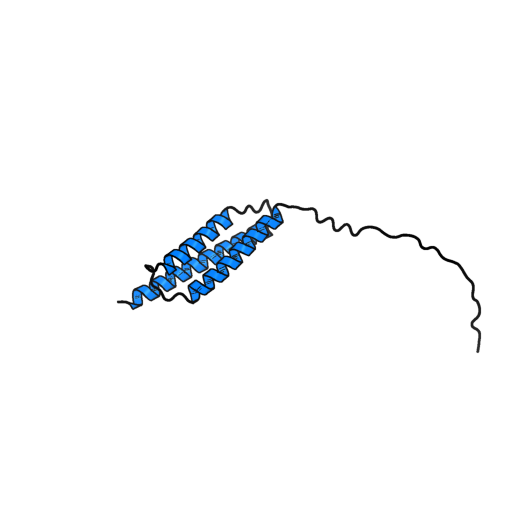20 O O . GLU A 1 108 ? -13.958 0.882 7.832 1.00 90.69 108 GLU A O 1
ATOM 825 N N . LEU A 1 109 ? -13.628 0.045 5.772 1.00 90.44 109 LEU A N 1
ATOM 826 C CA . LEU A 1 109 ? -14.878 -0.712 5.728 1.00 90.44 109 LEU A CA 1
ATOM 827 C C . LEU A 1 109 ? -14.964 -1.736 6.866 1.00 90.44 109 LEU A C 1
ATOM 829 O O . LEU A 1 109 ? -15.993 -1.831 7.537 1.00 90.44 109 LEU A O 1
ATOM 833 N N . LYS A 1 110 ? -13.884 -2.484 7.115 1.00 89.06 110 LYS A N 1
ATOM 834 C CA . LYS A 1 110 ? -13.820 -3.449 8.221 1.00 89.06 110 LYS A CA 1
ATOM 835 C C . LYS A 1 110 ? -13.866 -2.760 9.576 1.00 89.06 110 LYS A C 1
ATOM 837 O O . LYS A 1 110 ? -14.576 -3.216 10.466 1.00 89.06 110 LYS A O 1
ATOM 842 N N . ALA A 1 111 ? -13.137 -1.660 9.736 1.00 88.31 111 ALA A N 1
ATOM 843 C CA . ALA A 1 111 ? -13.140 -0.899 10.975 1.00 88.31 111 ALA A CA 1
ATOM 844 C C . ALA A 1 111 ? -14.529 -0.340 11.297 1.00 88.31 111 ALA A C 1
ATOM 846 O O . ALA A 1 111 ? -14.958 -0.437 12.444 1.00 88.31 111 ALA A O 1
ATOM 847 N N . PHE A 1 112 ? -15.242 0.171 10.289 1.00 87.31 112 PHE A N 1
ATOM 848 C CA . PHE A 1 112 ? -16.618 0.635 10.427 1.00 87.31 112 PHE A CA 1
ATOM 849 C C . PHE A 1 112 ? -17.572 -0.518 10.760 1.00 87.31 112 PHE A C 1
ATOM 851 O O . PHE A 1 112 ? -18.304 -0.441 11.741 1.00 87.31 112 PHE A O 1
ATOM 858 N N . ALA A 1 113 ? -17.511 -1.628 10.015 1.00 86.56 113 ALA A N 1
ATOM 859 C CA . ALA A 1 113 ? -18.346 -2.806 10.263 1.00 86.56 113 ALA A CA 1
ATOM 860 C C . ALA A 1 113 ? -18.139 -3.408 11.666 1.00 86.56 113 ALA A C 1
ATOM 862 O O . ALA A 1 113 ? -19.076 -3.943 12.260 1.00 86.56 113 ALA A O 1
ATOM 863 N N . ASN A 1 114 ? -16.926 -3.318 12.212 1.00 82.50 114 ASN A N 1
ATOM 864 C CA . ASN A 1 114 ? -16.627 -3.772 13.567 1.00 82.50 114 ASN A CA 1
ATOM 865 C C . ASN A 1 114 ? -17.016 -2.751 14.642 1.00 82.50 114 ASN A C 1
ATOM 867 O O . ASN A 1 114 ? -17.310 -3.150 15.763 1.00 82.50 114 ASN A O 1
ATOM 871 N N . GLU A 1 115 ? -17.044 -1.458 14.321 1.00 79.00 115 GLU A N 1
ATOM 872 C CA . GLU A 1 115 ? -17.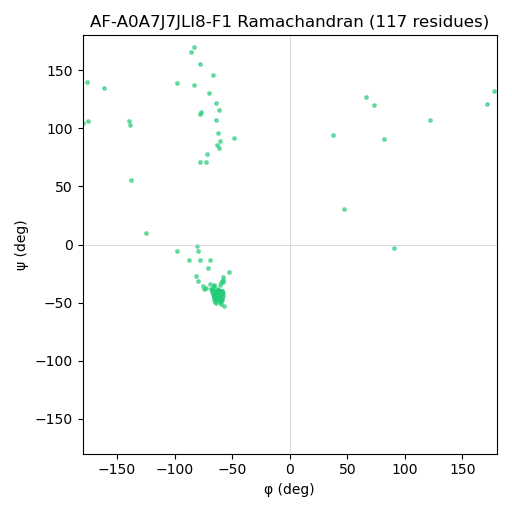511 -0.405 15.227 1.00 79.00 115 GLU A CA 1
ATOM 873 C C . GLU A 1 115 ? -19.044 -0.409 15.350 1.00 79.00 115 GLU A C 1
ATOM 875 O O . GLU A 1 115 ? -19.563 -0.293 16.455 1.00 79.00 115 GLU A O 1
ATOM 880 N N . THR A 1 116 ? -19.776 -0.662 14.257 1.00 68.94 116 THR A N 1
ATOM 881 C CA . THR A 1 116 ? -21.252 -0.749 14.261 1.00 68.94 116 THR A CA 1
ATOM 882 C C . THR A 1 116 ? -21.796 -2.002 14.963 1.00 68.94 116 THR A C 1
ATOM 884 O O . THR A 1 116 ? -22.948 -2.016 15.373 1.00 68.94 116 THR A O 1
ATOM 887 N N . GLN A 1 117 ? -20.998 -3.060 15.141 1.00 58.81 117 GLN A N 1
ATOM 888 C CA . GLN A 1 117 ? -21.429 -4.284 15.843 1.00 58.81 117 GLN A CA 1
ATOM 889 C C . GLN A 1 117 ? -21.374 -4.189 17.379 1.00 58.81 117 GLN A C 1
ATOM 891 O O . GLN A 1 117 ? -21.693 -5.165 18.058 1.00 58.81 117 GLN A O 1
ATOM 896 N N . ILE A 1 118 ? -20.938 -3.052 17.932 1.00 56.09 118 ILE A N 1
ATOM 897 C CA . ILE A 1 118 ? -20.823 -2.837 19.385 1.00 56.09 118 ILE A CA 1
ATOM 898 C C . ILE A 1 118 ? -22.041 -2.076 19.956 1.00 56.09 118 ILE A C 1
ATOM 900 O O . ILE A 1 118 ? -22.160 -1.953 21.175 1.00 56.09 118 ILE A O 1
ATOM 904 N N . GLU A 1 119 ? -22.966 -1.617 19.109 1.00 47.34 119 GLU A N 1
ATOM 905 C CA . GLU A 1 119 ? -24.213 -0.942 19.513 1.00 47.34 119 GLU A CA 1
ATOM 906 C C . GLU A 1 119 ? -25.407 -1.909 19.568 1.00 47.34 119 GLU A C 1
ATOM 908 O O . GLU A 1 119 ? -26.157 -1.847 20.571 1.00 47.34 119 GLU A O 1
#

Radius of gyration: 29.57 Å; Cα contacts (8 Å, |Δi|>4): 73; chains: 1; bounding box: 71×65×74 Å

Sequence (119 aa):
MSTNSHQTGHEGTADSSSLRTESGSNVSDGSESSLATIISIRSDAESIHGKIEAFTSGKSSKEYKYLEEMMIRHLCKLDSVEANGDEAIRQKRKDAVNYIQSCLDQLELKAFANETQIE

Nearest PDB structures (foldseek):
  3a8y-assembly1_C  TM=9.760E-01  e=1.501E-03  Homo sapiens
  1m62-assembly1_A  TM=8.878E-01  e=4.404E-04  Homo sapiens
  1uk5-assembly1_A  TM=7.205E-01  e=1.877E-04  Mus musculus
  1m7k-assembly1_A  TM=9.502E-01  e=2.300E-03  Homo sapiens
  1ugo-assembly1_A  TM=7.939E-01  e=5.168E-04  Mus musculus

Secondary structure (DSSP, 8-state):
----------------------------HHHHHHHHHHHHHHHHHHHHHHHHHH--S-TTSHHHHHHHHHHHHHHHHHHT---TT-HHHHHHHHHHHHHHHHHHHHHHHHHHHHHHTT-

Foldseek 3Di:
DDDDDDDDDDDDDPDDDDDDPPPVPVCPVLQVVLVVLLVVLLVVLVVLLVVLVVDLEACPDPNLVVSLVSLVVSLVSLVPRDNVPPVVSVVSSVVSNVSSVVSNVSSNVNNVVNVVVVD